Protein AF-A0A6I9P9Y9-F1 (afdb_monomer)

Radius of gyration: 25.65 Å; Cα contacts (8 Å, |Δi|>4): 16; chains: 1; bounding box: 78×58×54 Å

Structure (mmCIF, N/CA/C/O backbone):
data_AF-A0A6I9P9Y9-F1
#
_entry.id   AF-A0A6I9P9Y9-F1
#
loop_
_atom_site.group_PDB
_atom_site.id
_atom_site.type_symbol
_atom_site.label_atom_id
_atom_site.label_alt_id
_atom_site.label_comp_id
_atom_site.label_asym_id
_atom_site.label_entity_id
_atom_site.label_seq_id
_atom_site.pdbx_PDB_ins_code
_atom_site.Cartn_x
_atom_site.Cartn_y
_atom_site.Cartn_z
_atom_site.occupancy
_atom_site.B_iso_or_equiv
_atom_site.auth_seq_id
_atom_site.auth_comp_id
_atom_site.auth_asym_id
_atom_site.auth_atom_id
_atom_site.pdbx_PDB_model_num
ATOM 1 N N . ILE A 1 1 ? -0.057 -6.452 20.952 1.00 79.12 1 ILE A N 1
ATOM 2 C CA . ILE A 1 1 ? -1.397 -7.083 20.825 1.00 79.12 1 ILE A CA 1
ATOM 3 C C . ILE A 1 1 ? -1.850 -7.683 22.153 1.00 79.12 1 ILE A C 1
ATOM 5 O O . ILE A 1 1 ? -2.783 -7.141 22.722 1.00 79.12 1 ILE A O 1
ATOM 9 N N . VAL A 1 2 ? -1.168 -8.700 22.701 1.00 86.62 2 VAL A N 1
ATOM 10 C CA . VAL A 1 2 ? -1.554 -9.340 23.982 1.00 86.62 2 VAL A CA 1
ATOM 11 C C . VAL A 1 2 ? -1.727 -8.325 25.120 1.00 86.62 2 VAL A C 1
ATOM 13 O O . VAL A 1 2 ? -2.780 -8.284 25.741 1.00 86.62 2 VAL A O 1
ATOM 16 N N . LEU A 1 3 ? -0.753 -7.428 25.312 1.00 83.00 3 LEU A N 1
ATOM 17 C CA . LEU A 1 3 ? -0.828 -6.364 26.322 1.00 83.00 3 LEU A CA 1
ATOM 18 C C . LEU A 1 3 ? -2.044 -5.436 26.134 1.00 83.00 3 LEU A C 1
ATOM 20 O O . LEU A 1 3 ? -2.689 -5.075 27.108 1.00 83.00 3 LEU A O 1
ATOM 24 N N . GLY A 1 4 ? -2.389 -5.090 24.889 1.00 82.50 4 GLY A N 1
ATOM 25 C CA . GLY A 1 4 ? -3.540 -4.232 24.585 1.00 82.50 4 GLY A CA 1
ATOM 26 C C . GLY A 1 4 ? -4.883 -4.924 24.836 1.00 82.50 4 GLY A C 1
ATOM 27 O O . GLY A 1 4 ? -5.801 -4.304 25.359 1.00 82.50 4 GLY A O 1
ATOM 28 N N . VAL A 1 5 ? -4.986 -6.223 24.532 1.00 84.31 5 VAL A N 1
ATOM 29 C CA . VAL A 1 5 ? -6.186 -7.030 24.823 1.00 84.31 5 VAL A CA 1
ATOM 30 C C . VAL A 1 5 ? -6.380 -7.197 26.332 1.00 84.31 5 VAL A C 1
ATOM 32 O O . VAL A 1 5 ? -7.497 -7.058 26.829 1.00 84.31 5 VAL A O 1
ATOM 35 N N . VAL A 1 6 ? -5.293 -7.429 27.073 1.00 83.31 6 VAL A N 1
ATOM 36 C CA . VAL A 1 6 ? -5.316 -7.478 28.542 1.00 83.31 6 VAL A CA 1
ATOM 37 C C . VAL A 1 6 ? -5.758 -6.126 29.104 1.00 83.31 6 VAL A C 1
ATOM 39 O O . VAL A 1 6 ? -6.709 -6.069 29.875 1.00 83.31 6 VAL A O 1
ATOM 42 N N . LEU A 1 7 ? -5.164 -5.023 28.648 1.00 76.94 7 LEU A N 1
ATOM 43 C CA . LEU A 1 7 ? -5.517 -3.682 29.114 1.00 76.94 7 LEU A CA 1
ATOM 44 C C . LEU A 1 7 ? -6.988 -3.322 28.825 1.00 76.94 7 LEU A C 1
ATOM 46 O O . LEU A 1 7 ? -7.657 -2.765 29.689 1.00 76.94 7 LEU A O 1
ATOM 50 N N . LYS A 1 8 ? -7.524 -3.718 27.660 1.00 78.06 8 LYS A N 1
ATOM 51 C CA . LYS A 1 8 ? -8.949 -3.553 27.317 1.00 78.06 8 LYS A CA 1
ATOM 52 C C . LYS A 1 8 ? -9.875 -4.326 28.265 1.00 78.06 8 LYS A C 1
ATOM 54 O O . LYS A 1 8 ? -10.968 -3.863 28.563 1.00 78.06 8 LYS A O 1
ATOM 59 N N . THR A 1 9 ? -9.463 -5.512 28.706 1.00 79.31 9 THR A N 1
ATOM 60 C CA . THR A 1 9 ? -10.313 -6.402 29.518 1.00 79.31 9 THR A CA 1
ATOM 61 C C . THR A 1 9 ? -10.374 -5.962 30.983 1.00 79.31 9 THR A C 1
ATOM 63 O O . THR A 1 9 ? -11.383 -6.177 31.646 1.00 79.31 9 THR A O 1
ATOM 66 N N . PHE A 1 10 ? -9.310 -5.333 31.489 1.00 73.62 10 PHE A N 1
ATOM 67 C CA . PHE A 1 10 ? -9.188 -4.971 32.904 1.00 73.6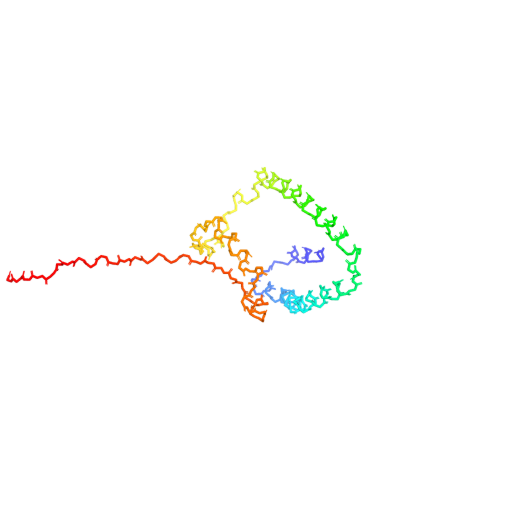2 10 PHE A CA 1
ATOM 68 C C . PHE A 1 10 ? -9.630 -3.540 33.243 1.00 73.62 10 PHE A C 1
ATOM 70 O O . PHE A 1 10 ? -9.765 -3.238 34.428 1.00 73.62 10 PHE A O 1
ATOM 77 N N . VAL A 1 11 ? -9.875 -2.666 32.258 1.00 74.12 11 VAL A N 1
ATOM 78 C CA . VAL A 1 11 ? -10.259 -1.270 32.523 1.00 74.12 11 VAL A CA 1
ATOM 79 C C . VA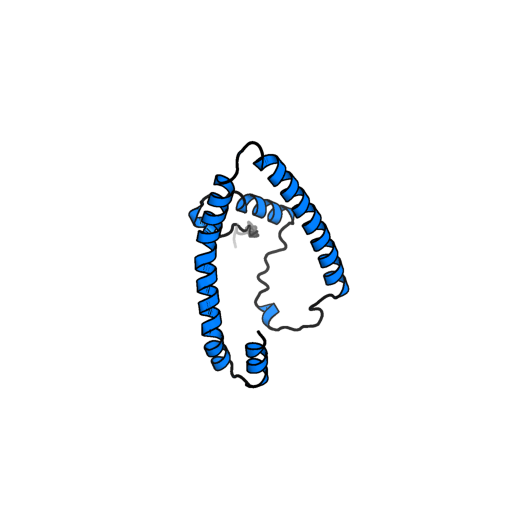L A 1 11 ? -11.641 -0.939 31.934 1.00 74.12 11 VAL A C 1
ATOM 81 O O . VAL A 1 11 ? -11.785 -0.901 30.712 1.00 74.12 11 VAL A O 1
ATOM 84 N N . PRO A 1 12 ? -12.669 -0.673 32.765 1.00 64.12 12 PRO A N 1
ATOM 85 C CA . PRO A 1 12 ? -13.955 -0.164 32.297 1.00 64.12 12 PRO A CA 1
ATOM 86 C C . PRO A 1 12 ? -13.800 1.320 31.941 1.00 64.12 12 PRO A C 1
ATOM 88 O O . PRO A 1 12 ? -13.615 2.160 32.820 1.00 64.12 12 PRO A O 1
ATOM 91 N N . MET A 1 13 ? -13.814 1.647 30.650 1.00 62.56 13 MET A N 1
ATOM 92 C CA . MET A 1 13 ? -13.478 2.993 30.178 1.00 62.56 13 MET A CA 1
ATOM 93 C C . MET A 1 13 ? -14.713 3.842 29.853 1.00 62.56 13 MET A C 1
ATOM 95 O O . MET A 1 13 ? -15.616 3.404 29.145 1.00 62.56 13 MET A O 1
ATOM 99 N N . SER A 1 14 ? -14.691 5.090 30.328 1.00 69.56 14 SER A N 1
ATOM 100 C CA . SER A 1 14 ? -15.463 6.218 29.789 1.00 69.56 14 SER A CA 1
ATOM 101 C C . SER A 1 14 ? -14.824 6.701 28.475 1.00 69.56 14 SER A C 1
ATOM 103 O O . SER A 1 14 ? -13.606 6.583 28.323 1.00 69.56 14 SER A O 1
ATOM 105 N N . ASN A 1 15 ? -15.608 7.259 27.540 1.00 68.88 15 ASN A N 1
ATOM 106 C CA . ASN A 1 15 ? -15.158 7.636 26.183 1.00 68.88 15 ASN A CA 1
ATOM 107 C C . ASN A 1 15 ? -13.870 8.484 26.173 1.00 68.88 15 ASN A C 1
ATOM 109 O O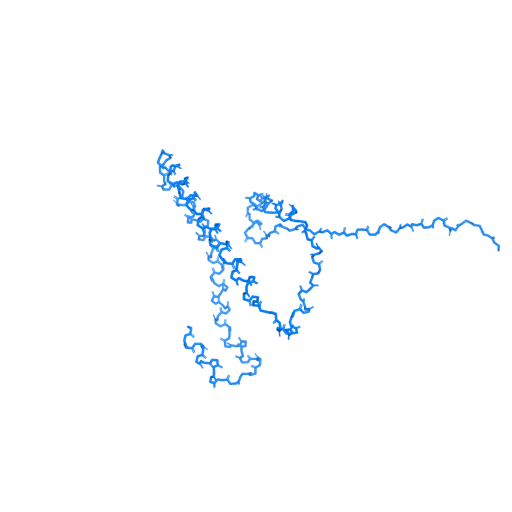 . ASN A 1 15 ? -12.964 8.221 25.391 1.00 68.88 15 ASN A O 1
ATOM 113 N N . LEU A 1 16 ? -13.722 9.418 27.118 1.00 71.19 16 LEU A N 1
ATOM 114 C CA . LEU A 1 16 ? -12.540 10.285 27.201 1.00 71.19 16 LEU A CA 1
ATOM 115 C C . LEU A 1 16 ? -11.246 9.510 27.496 1.00 71.19 16 LEU A C 1
ATOM 117 O O . LEU A 1 16 ? -10.184 9.840 26.978 1.00 71.19 16 LEU A O 1
ATOM 121 N N . THR A 1 17 ? -11.304 8.462 28.321 1.00 72.50 17 THR A N 1
ATOM 122 C CA . THR A 1 17 ? -10.115 7.670 28.673 1.00 72.50 17 THR A CA 1
ATOM 123 C C . THR A 1 17 ? -9.671 6.770 27.517 1.00 72.50 17 THR A C 1
ATOM 125 O O . THR A 1 17 ? -8.485 6.460 27.408 1.00 72.50 17 THR A O 1
ATOM 128 N N . ILE A 1 18 ? -10.597 6.392 26.630 1.00 77.19 18 ILE A N 1
ATOM 129 C CA . ILE A 1 18 ? -10.294 5.638 25.407 1.00 77.19 18 ILE A CA 1
ATOM 130 C C . ILE A 1 18 ? -9.493 6.512 24.442 1.00 77.19 18 ILE A C 1
ATOM 132 O O . ILE A 1 18 ? -8.463 6.060 23.946 1.00 77.19 18 ILE A O 1
ATOM 136 N N . ASP A 1 19 ? -9.901 7.767 24.251 1.00 78.69 19 ASP A N 1
ATOM 137 C CA . ASP A 1 19 ? -9.223 8.693 23.338 1.00 78.69 19 ASP A CA 1
ATOM 138 C C . ASP A 1 19 ? -7.792 9.003 23.801 1.00 78.69 19 ASP A C 1
ATOM 140 O O . ASP A 1 19 ? -6.841 8.891 23.025 1.00 78.69 19 ASP A O 1
ATOM 144 N N . TYR A 1 20 ? -7.593 9.294 25.093 1.00 80.62 20 TYR A N 1
ATOM 145 C CA . TYR A 1 20 ? -6.250 9.544 25.633 1.00 80.62 20 TYR A CA 1
ATOM 146 C C . TYR A 1 20 ? -5.337 8.313 25.572 1.00 80.62 20 TYR A C 1
ATOM 148 O O . TYR A 1 20 ? -4.136 8.446 25.332 1.00 80.62 20 TYR A O 1
ATOM 156 N N . LEU A 1 21 ? -5.885 7.111 25.774 1.00 81.94 21 LEU A N 1
ATOM 157 C CA . LEU A 1 21 ? -5.117 5.869 25.674 1.00 81.94 21 LEU A CA 1
ATOM 158 C C . LEU A 1 21 ? -4.835 5.476 24.211 1.00 81.94 21 LEU A C 1
ATOM 160 O O . LEU A 1 21 ? -3.811 4.851 23.931 1.00 81.94 21 LEU A O 1
ATOM 164 N N . GLY A 1 22 ? -5.724 5.848 23.285 1.00 84.62 22 GLY A N 1
ATOM 165 C CA . GLY A 1 22 ? -5.595 5.638 21.842 1.00 84.62 22 GLY A CA 1
ATOM 166 C C . GLY A 1 22 ? -4.653 6.628 21.150 1.00 84.62 22 GLY A C 1
ATOM 167 O O . GLY A 1 22 ? -4.049 6.281 20.134 1.00 84.62 22 GLY A O 1
ATOM 168 N N . PHE A 1 23 ? -4.447 7.810 21.736 1.00 88.50 23 PHE A N 1
ATOM 169 C CA . PHE A 1 23 ? -3.565 8.864 21.229 1.00 88.50 23 PHE A CA 1
ATOM 170 C C . PHE A 1 23 ? -2.164 8.397 20.771 1.00 88.50 23 PHE A C 1
ATOM 172 O O . PHE A 1 23 ? -1.771 8.726 19.649 1.00 88.50 23 PHE A O 1
ATOM 179 N N . PRO A 1 24 ? -1.385 7.600 21.539 1.00 89.25 24 PRO A N 1
ATOM 180 C CA . PRO A 1 24 ? -0.089 7.106 21.062 1.00 89.25 24 PRO A CA 1
ATOM 181 C C . PRO A 1 24 ? -0.205 6.212 19.818 1.00 89.25 24 PRO A C 1
ATOM 183 O O . PRO A 1 24 ? 0.680 6.232 18.962 1.00 89.25 24 PRO A O 1
ATOM 186 N N . GLY A 1 25 ? -1.295 5.447 19.694 1.00 90.25 25 GLY A N 1
ATOM 187 C CA . GLY A 1 25 ? -1.584 4.646 18.505 1.00 90.25 25 GLY A CA 1
ATOM 188 C C . GLY A 1 25 ? -1.927 5.515 17.297 1.00 90.25 25 GLY A C 1
ATOM 189 O O . GLY A 1 25 ? -1.451 5.247 16.196 1.00 90.25 25 GLY A O 1
ATOM 190 N N . GLU A 1 26 ? -2.685 6.590 17.507 1.00 92.25 26 GLU A N 1
ATOM 191 C CA . GLU A 1 26 ? -3.020 7.552 16.457 1.00 92.25 26 GLU A CA 1
ATOM 192 C C . GLU A 1 26 ? -1.772 8.270 15.924 1.00 92.25 26 GLU A C 1
ATOM 194 O O . GLU A 1 26 ? -1.538 8.301 14.714 1.00 92.25 26 GLU A O 1
ATOM 199 N N . VAL A 1 27 ? -0.922 8.793 16.813 1.00 94.44 27 VAL A N 1
ATOM 200 C CA . VAL A 1 27 ? 0.340 9.442 16.426 1.00 94.44 27 VAL A CA 1
ATOM 201 C C . VAL A 1 27 ? 1.240 8.465 15.671 1.00 94.44 27 VAL A C 1
ATOM 203 O O . VAL A 1 27 ? 1.804 8.823 14.637 1.00 94.44 27 VAL A O 1
ATOM 206 N N . PHE A 1 28 ? 1.334 7.217 16.134 1.00 94.75 28 PHE A N 1
ATOM 207 C CA . PHE A 1 28 ? 2.085 6.175 15.439 1.00 94.75 28 PHE A CA 1
ATOM 208 C C . PHE A 1 28 ? 1.558 5.931 14.016 1.00 94.75 28 PHE A C 1
ATOM 210 O O . PHE A 1 28 ? 2.347 5.921 13.069 1.00 94.75 28 PHE A O 1
ATOM 217 N N . MET A 1 29 ? 0.237 5.808 13.838 1.00 95.06 29 MET A N 1
ATOM 218 C CA . MET A 1 29 ? -0.372 5.646 12.512 1.00 95.06 29 MET A CA 1
ATOM 219 C C . MET A 1 29 ? -0.091 6.844 11.596 1.00 95.06 29 MET A C 1
ATOM 221 O O . MET A 1 29 ? 0.266 6.643 10.434 1.00 95.06 29 MET A O 1
ATOM 225 N N . ARG A 1 30 ? -0.168 8.080 12.110 1.00 94.44 30 ARG A N 1
ATOM 226 C CA . ARG A 1 30 ? 0.159 9.299 11.345 1.00 94.44 30 ARG A CA 1
ATOM 227 C C . ARG A 1 30 ? 1.615 9.304 10.868 1.00 94.44 30 ARG A C 1
ATOM 229 O O . ARG A 1 30 ? 1.882 9.637 9.714 1.00 94.44 30 ARG A O 1
ATOM 236 N N . VAL A 1 31 ? 2.553 8.889 11.724 1.00 96.12 31 VAL A N 1
ATOM 237 C CA . VAL A 1 31 ? 3.976 8.771 11.359 1.00 96.12 31 VAL A CA 1
ATOM 238 C C . VAL A 1 31 ? 4.180 7.710 10.274 1.00 96.12 31 VAL A C 1
ATOM 240 O O . VAL A 1 31 ? 4.868 7.976 9.287 1.00 96.12 31 VAL A O 1
ATOM 243 N N . LEU A 1 32 ? 3.555 6.532 10.399 1.00 95.25 32 LEU A N 1
ATOM 244 C CA . LEU A 1 32 ? 3.653 5.483 9.378 1.00 95.25 32 LEU A CA 1
ATOM 245 C C . LEU A 1 32 ? 3.101 5.940 8.019 1.00 95.25 32 LEU A C 1
ATOM 247 O O . LEU A 1 32 ? 3.734 5.703 6.988 1.00 95.25 32 LEU A O 1
ATOM 251 N N . GLN A 1 33 ? 1.955 6.623 8.003 1.00 92.88 33 GLN A N 1
ATOM 252 C CA . GLN A 1 33 ? 1.347 7.134 6.771 1.00 92.88 33 GLN A CA 1
ATOM 253 C C . GLN A 1 33 ? 2.233 8.183 6.082 1.00 92.88 33 GLN A C 1
ATOM 255 O O . GLN A 1 33 ? 2.445 8.094 4.872 1.00 92.88 33 GLN A O 1
ATOM 260 N N . MET A 1 34 ? 2.822 9.117 6.842 1.00 94.12 34 MET A N 1
ATOM 261 C CA . MET A 1 34 ? 3.731 10.142 6.307 1.00 94.12 34 MET A CA 1
ATOM 262 C C . MET A 1 34 ? 4.959 9.529 5.621 1.00 94.12 34 MET A C 1
ATOM 264 O O . MET A 1 34 ? 5.391 9.997 4.569 1.00 94.12 34 MET A O 1
ATOM 268 N N . VAL A 1 35 ? 5.525 8.476 6.213 1.00 96.12 35 VAL A N 1
ATOM 269 C CA . VAL A 1 35 ? 6.754 7.839 5.722 1.00 96.12 35 VAL A CA 1
ATOM 270 C C . VAL A 1 35 ? 6.485 6.893 4.543 1.00 96.12 35 V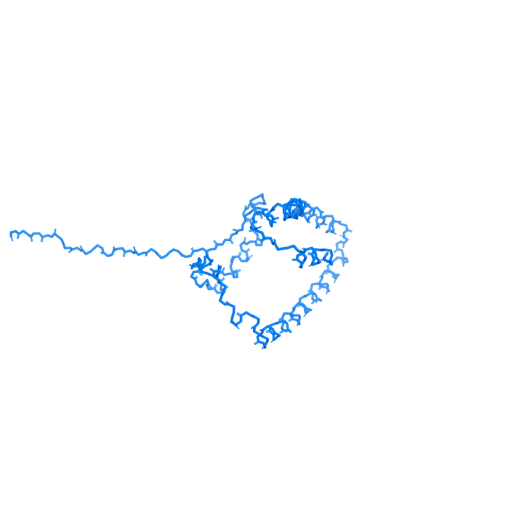AL A C 1
ATOM 272 O O . VAL A 1 35 ? 7.344 6.723 3.678 1.00 96.12 35 VAL A O 1
ATOM 275 N N . THR A 1 36 ? 5.288 6.308 4.453 1.00 95.12 36 THR A N 1
ATOM 276 C CA . THR A 1 36 ? 4.958 5.306 3.425 1.00 95.12 36 THR A CA 1
ATOM 277 C C . THR A 1 36 ? 5.055 5.860 2.000 1.00 95.12 36 THR A C 1
ATOM 279 O O . THR A 1 36 ? 5.654 5.212 1.143 1.00 95.12 36 THR A O 1
ATOM 282 N N . ILE A 1 37 ? 4.519 7.059 1.737 1.00 94.50 37 ILE A N 1
ATOM 283 C CA . ILE A 1 37 ? 4.495 7.658 0.387 1.00 94.50 37 ILE A CA 1
ATOM 284 C C . ILE A 1 37 ? 5.913 7.816 -0.207 1.00 94.50 37 ILE A C 1
ATOM 286 O O . ILE A 1 37 ? 6.173 7.241 -1.269 1.00 94.50 37 ILE A O 1
ATOM 290 N N . PRO A 1 38 ? 6.861 8.533 0.434 1.00 92.06 38 PRO A N 1
ATOM 291 C CA . PRO A 1 38 ? 8.201 8.718 -0.129 1.00 92.06 38 PRO A CA 1
ATOM 292 C C . PRO A 1 38 ? 9.011 7.415 -0.192 1.00 92.06 38 PRO A C 1
ATOM 294 O O . PRO A 1 38 ? 9.767 7.207 -1.148 1.00 92.06 38 PRO A O 1
ATOM 297 N N . LEU A 1 39 ? 8.850 6.514 0.785 1.00 95.94 39 LEU A N 1
ATOM 298 C CA . LEU A 1 39 ? 9.551 5.229 0.778 1.00 95.94 39 LEU A CA 1
ATOM 299 C C . LEU A 1 39 ? 9.097 4.324 -0.367 1.00 95.94 39 LEU A C 1
ATOM 301 O O . LEU A 1 39 ? 9.937 3.709 -1.017 1.00 95.94 39 LEU A O 1
ATOM 305 N N . MET A 1 40 ? 7.796 4.262 -0.655 1.00 95.25 40 MET A N 1
ATOM 306 C CA . MET A 1 40 ? 7.284 3.447 -1.759 1.00 95.25 40 MET A CA 1
ATOM 307 C C . 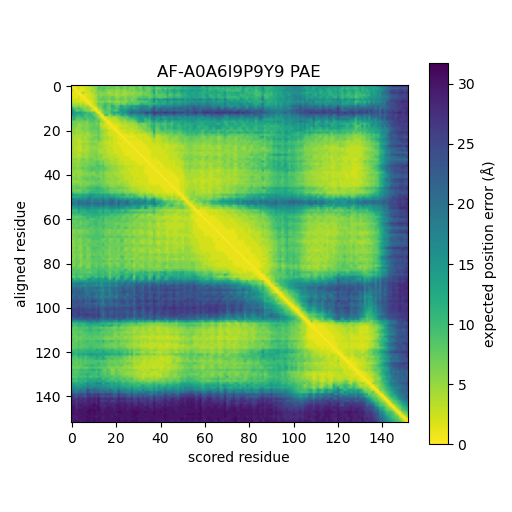MET A 1 40 ? 7.838 3.924 -3.104 1.00 95.25 40 MET A C 1
ATOM 309 O O . MET A 1 40 ? 8.344 3.116 -3.881 1.00 95.25 40 MET A O 1
ATOM 313 N N . VAL A 1 41 ? 7.821 5.238 -3.355 1.00 94.56 41 VAL A N 1
ATOM 314 C CA . VAL A 1 41 ? 8.330 5.815 -4.610 1.00 94.56 41 VAL A CA 1
ATOM 315 C C . VAL A 1 41 ? 9.826 5.539 -4.775 1.00 94.56 41 VAL A C 1
ATOM 317 O O . VAL A 1 41 ? 10.252 5.011 -5.801 1.00 94.56 41 VAL A O 1
ATOM 320 N N . THR A 1 42 ? 10.633 5.841 -3.756 1.00 96.00 42 THR A N 1
ATOM 321 C CA . THR A 1 42 ? 12.090 5.631 -3.811 1.00 96.00 42 THR A CA 1
ATOM 322 C C . THR A 1 42 ? 12.471 4.152 -3.915 1.00 96.00 42 THR A C 1
ATOM 324 O O . THR A 1 42 ? 13.383 3.807 -4.674 1.00 96.00 42 THR A O 1
ATOM 327 N N . SER A 1 43 ? 11.753 3.267 -3.216 1.00 96.31 43 SER A N 1
ATOM 328 C CA . SER A 1 43 ? 11.958 1.817 -3.264 1.00 96.31 43 SER A CA 1
ATOM 329 C C . SER A 1 43 ? 11.666 1.244 -4.650 1.00 96.31 43 SER A C 1
ATOM 331 O O . SER A 1 43 ? 12.499 0.518 -5.195 1.00 96.31 43 SER A O 1
ATOM 333 N N . VAL A 1 44 ? 10.537 1.620 -5.262 1.00 94.19 44 VAL A N 1
ATOM 334 C CA . VAL A 1 44 ? 10.168 1.154 -6.606 1.00 94.19 44 VAL A CA 1
ATOM 335 C C . VAL A 1 44 ? 11.164 1.655 -7.651 1.00 94.19 44 VAL A C 1
ATOM 337 O O . VAL A 1 44 ? 11.636 0.859 -8.461 1.00 94.19 44 VAL A O 1
ATOM 340 N N . ILE A 1 45 ? 11.546 2.937 -7.608 1.00 94.25 45 ILE A N 1
ATOM 341 C CA . ILE A 1 45 ? 12.532 3.503 -8.546 1.00 94.25 45 ILE A CA 1
ATOM 342 C C . ILE A 1 45 ? 13.866 2.757 -8.433 1.00 94.25 45 ILE A C 1
ATOM 344 O O . ILE A 1 45 ? 14.390 2.275 -9.435 1.00 94.25 45 ILE A O 1
ATOM 348 N N . THR A 1 46 ? 14.399 2.611 -7.217 1.00 94.75 46 THR A N 1
ATOM 349 C CA . THR A 1 46 ? 15.683 1.928 -6.987 1.00 94.75 46 THR A CA 1
ATOM 350 C C . THR A 1 46 ? 15.615 0.458 -7.402 1.00 94.75 46 THR A C 1
ATOM 352 O O . THR A 1 46 ? 16.540 -0.052 -8.036 1.00 94.75 46 THR A O 1
ATOM 355 N N . GLY A 1 47 ? 14.498 -0.209 -7.100 1.00 91.62 47 GLY A N 1
ATOM 356 C CA . GLY A 1 47 ? 14.251 -1.595 -7.479 1.00 91.62 47 GLY A CA 1
ATOM 357 C C . GLY A 1 47 ? 14.285 -1.797 -8.991 1.00 91.62 47 GLY A C 1
ATOM 358 O O . GLY A 1 47 ? 14.964 -2.702 -9.465 1.00 91.62 47 GLY A O 1
ATOM 359 N N . VAL A 1 48 ? 13.622 -0.928 -9.758 1.00 89.50 48 VAL A N 1
ATOM 360 C CA . VAL A 1 48 ? 13.604 -1.016 -11.227 1.00 89.50 48 VAL A CA 1
ATOM 361 C C . VAL A 1 48 ? 14.962 -0.641 -11.831 1.00 89.50 48 VAL A C 1
ATOM 363 O O . VAL A 1 48 ? 15.435 -1.332 -12.733 1.00 89.50 48 VAL A O 1
ATOM 366 N N . CYS A 1 49 ? 15.625 0.398 -11.315 1.00 90.19 49 CYS A N 1
ATOM 367 C CA . CYS A 1 49 ? 16.935 0.845 -11.803 1.00 90.19 49 CYS A CA 1
ATOM 368 C C . CYS A 1 49 ? 18.052 -0.188 -11.584 1.00 90.19 49 CYS A C 1
ATOM 370 O O . CYS A 1 49 ? 18.991 -0.248 -12.374 1.00 90.19 49 CYS A O 1
ATOM 372 N N . SER A 1 50 ? 17.967 -1.014 -10.535 1.00 88.19 50 SER A N 1
ATOM 373 C CA . SER A 1 50 ? 18.989 -2.026 -10.230 1.00 88.19 50 SER A CA 1
ATOM 374 C C . SER A 1 50 ? 18.931 -3.268 -11.137 1.00 88.19 50 SER A C 1
ATOM 376 O O . SER A 1 50 ? 19.815 -4.126 -11.054 1.00 88.19 50 SER A O 1
ATOM 378 N N . MET A 1 51 ? 17.898 -3.427 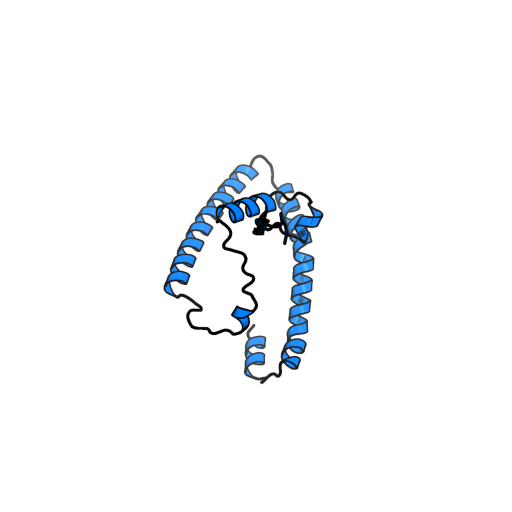-11.971 1.00 86.88 51 MET A N 1
ATOM 379 C CA . MET A 1 51 ? 17.682 -4.638 -12.770 1.00 86.88 51 MET A CA 1
ATOM 380 C C . MET A 1 51 ? 18.183 -4.471 -14.214 1.00 86.88 51 MET A C 1
ATOM 382 O O . MET A 1 51 ? 17.842 -3.514 -14.902 1.00 86.88 51 MET A O 1
ATOM 386 N N . SER A 1 52 ? 18.943 -5.444 -14.729 1.00 82.38 52 SER A N 1
ATOM 387 C CA . SER A 1 52 ? 19.434 -5.423 -16.117 1.00 82.38 52 SER A CA 1
ATOM 388 C C . SER A 1 52 ? 18.325 -5.731 -17.140 1.00 82.38 52 SER A C 1
ATOM 390 O O . SER A 1 52 ? 17.565 -6.691 -16.993 1.00 82.38 52 SER A O 1
ATOM 392 N N . ALA A 1 53 ? 18.253 -4.942 -18.220 1.00 76.50 53 ALA A N 1
ATOM 393 C CA . ALA A 1 53 ? 17.138 -4.942 -19.179 1.00 76.50 53 ALA A CA 1
ATOM 394 C C . ALA A 1 53 ? 16.871 -6.286 -19.900 1.00 76.50 53 ALA A C 1
ATOM 396 O O . ALA A 1 53 ? 15.735 -6.573 -20.278 1.00 76.50 53 ALA A O 1
ATOM 397 N N . GLY A 1 54 ? 17.899 -7.119 -20.106 1.00 77.19 54 GLY A N 1
ATOM 398 C CA . GLY A 1 54 ? 17.775 -8.379 -20.855 1.00 77.19 54 GLY A CA 1
ATOM 399 C C . GLY A 1 54 ? 17.121 -9.520 -20.065 1.00 77.19 54 GLY A C 1
ATOM 400 O O . GLY A 1 54 ? 16.330 -10.291 -20.615 1.00 77.19 54 GLY A O 1
ATOM 401 N N . SER A 1 55 ? 17.415 -9.614 -18.766 1.00 77.06 55 SER A N 1
ATOM 402 C CA . SER A 1 55 ? 16.879 -10.660 -17.883 1.00 77.06 55 SER A CA 1
ATOM 403 C C . SER A 1 55 ? 15.649 -10.195 -17.101 1.00 77.06 55 SER A C 1
ATOM 405 O O . SER A 1 55 ? 14.800 -11.029 -16.770 1.00 77.06 55 SER A O 1
ATOM 407 N N . SER A 1 56 ? 15.501 -8.882 -16.871 1.00 83.88 56 SER A N 1
ATOM 408 C CA . SER A 1 56 ? 14.384 -8.284 -16.123 1.00 83.88 56 SER A CA 1
ATOM 409 C C . SER A 1 56 ? 13.018 -8.642 -16.714 1.00 83.88 56 SER A C 1
ATOM 411 O O . SER A 1 56 ? 12.112 -9.038 -15.988 1.00 83.88 56 SER A O 1
ATOM 413 N N . ARG A 1 57 ? 12.874 -8.636 -18.045 1.00 86.06 57 ARG A N 1
ATOM 414 C CA . ARG A 1 57 ? 11.593 -8.947 -18.701 1.00 86.06 57 ARG A CA 1
ATOM 415 C C . ARG A 1 57 ? 11.079 -10.351 -18.367 1.00 86.06 57 ARG A C 1
ATOM 417 O O . ARG A 1 57 ? 9.895 -10.524 -18.100 1.00 86.06 57 ARG A O 1
ATOM 424 N N . LYS A 1 58 ? 11.952 -11.364 -18.373 1.00 88.50 58 LYS A N 1
ATOM 425 C CA . LYS A 1 58 ? 11.549 -12.761 -18.129 1.00 88.50 58 LYS A CA 1
ATOM 426 C C . LYS A 1 58 ? 11.175 -12.990 -16.668 1.00 88.50 58 LYS A C 1
ATOM 428 O O . LYS A 1 58 ? 10.204 -13.697 -16.403 1.00 88.50 58 LYS A O 1
ATOM 433 N N . ILE A 1 59 ? 11.926 -12.398 -15.737 1.00 91.50 59 ILE A N 1
ATOM 434 C CA . ILE A 1 59 ? 11.623 -12.512 -14.308 1.00 91.50 59 ILE A CA 1
ATOM 435 C C . ILE A 1 59 ? 10.336 -11.758 -13.960 1.00 91.50 59 ILE A C 1
ATOM 437 O O . ILE A 1 59 ? 9.473 -12.340 -13.312 1.00 91.50 59 ILE A O 1
ATOM 441 N N . SER A 1 60 ? 10.142 -10.538 -14.475 1.00 90.00 60 SER A N 1
ATOM 442 C CA . SER A 1 60 ? 8.927 -9.751 -14.240 1.00 90.00 60 SER A CA 1
ATOM 443 C C . SER A 1 60 ? 7.683 -10.417 -14.824 1.00 90.00 60 SER A C 1
ATOM 445 O O . SER A 1 60 ? 6.659 -10.452 -14.154 1.00 90.00 60 SER A O 1
ATOM 447 N N . ILE A 1 61 ? 7.758 -11.011 -16.023 1.00 92.50 61 ILE A N 1
ATOM 448 C CA . ILE A 1 61 ? 6.622 -11.744 -16.610 1.00 92.50 61 ILE A CA 1
ATOM 449 C C . ILE A 1 61 ? 6.270 -12.977 -15.772 1.00 92.50 61 ILE A C 1
ATOM 451 O O . ILE A 1 61 ? 5.100 -13.193 -15.468 1.00 92.50 61 ILE A O 1
ATOM 455 N N . ARG A 1 62 ? 7.264 -13.779 -15.364 1.00 93.50 62 ARG A N 1
ATOM 456 C CA . ARG A 1 62 ? 7.017 -14.952 -14.506 1.00 93.50 62 ARG A CA 1
ATOM 457 C C . ARG A 1 62 ? 6.424 -14.542 -13.158 1.00 93.50 62 ARG A C 1
ATOM 459 O O . ARG A 1 62 ? 5.478 -15.176 -12.705 1.00 93.50 62 ARG A O 1
ATOM 466 N N . ALA A 1 63 ? 6.941 -13.471 -12.557 1.00 93.62 63 ALA A N 1
ATOM 467 C CA . ALA A 1 63 ? 6.422 -12.920 -11.310 1.00 93.62 63 ALA A CA 1
ATOM 46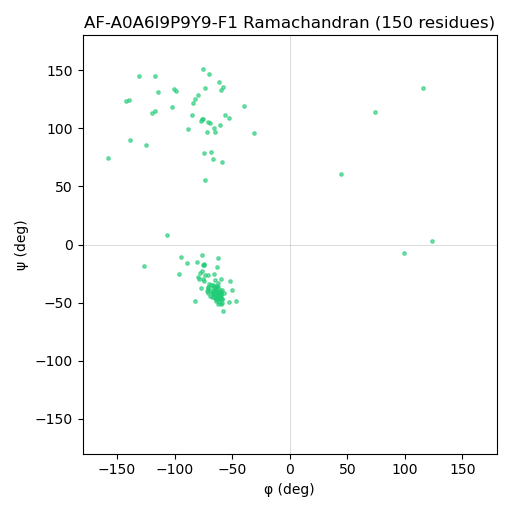8 C C . ALA A 1 63 ? 4.985 -12.399 -11.464 1.00 93.62 63 ALA A C 1
ATOM 470 O O . ALA A 1 63 ? 4.140 -12.700 -10.628 1.00 93.62 63 ALA A O 1
ATOM 471 N N . ALA A 1 64 ? 4.678 -11.682 -12.548 1.00 94.44 64 ALA A N 1
ATOM 472 C CA . ALA A 1 64 ? 3.336 -11.174 -12.822 1.00 94.44 64 ALA A CA 1
ATOM 473 C C . ALA A 1 64 ? 2.321 -12.309 -13.010 1.00 94.44 64 ALA A C 1
ATOM 475 O O . ALA A 1 64 ? 1.262 -12.288 -12.391 1.00 94.44 64 ALA A O 1
ATOM 476 N N . VAL A 1 65 ? 2.655 -13.331 -13.806 1.00 96.94 65 VAL A N 1
ATOM 477 C CA . VAL A 1 65 ? 1.791 -14.510 -13.994 1.00 96.94 65 VAL A CA 1
ATOM 478 C C . VAL A 1 65 ? 1.567 -15.235 -12.667 1.00 96.94 65 VAL A C 1
ATOM 480 O O . VAL A 1 65 ? 0.432 -15.586 -12.343 1.00 96.94 65 VAL A O 1
ATOM 483 N N . TYR A 1 66 ? 2.626 -15.408 -11.872 1.00 96.94 66 TYR A N 1
ATOM 484 C CA . TYR A 1 66 ? 2.521 -15.995 -10.541 1.00 96.94 66 TYR A CA 1
ATOM 485 C C . TYR A 1 66 ? 1.580 -15.183 -9.639 1.00 96.94 66 TYR A C 1
ATOM 487 O O . TYR A 1 66 ? 0.639 -15.755 -9.092 1.00 96.94 66 TYR A O 1
ATOM 495 N N . PHE A 1 67 ? 1.759 -13.859 -9.547 1.00 96.75 67 PHE A N 1
ATOM 496 C CA . PHE A 1 67 ? 0.905 -12.998 -8.726 1.00 96.75 67 PHE A CA 1
ATOM 497 C C . PHE A 1 67 ? -0.552 -13.004 -9.177 1.00 96.75 67 PHE A C 1
ATOM 499 O O . PHE A 1 67 ? -1.434 -13.201 -8.352 1.00 96.75 67 PHE A O 1
ATOM 506 N N . ILE A 1 68 ? -0.821 -12.875 -10.475 1.00 96.88 68 ILE A N 1
ATOM 507 C CA . ILE A 1 68 ? -2.197 -12.896 -10.983 1.00 96.88 68 ILE A CA 1
ATOM 508 C C . ILE A 1 68 ? -2.858 -14.242 -10.667 1.00 96.88 68 ILE A C 1
ATOM 510 O O . ILE A 1 68 ? -3.967 -14.271 -10.139 1.00 96.88 68 ILE A O 1
ATOM 514 N N . SER A 1 69 ? -2.171 -15.358 -10.934 1.00 97.06 69 SER A N 1
ATOM 515 C CA . SER A 1 69 ? -2.730 -16.691 -10.681 1.00 97.06 69 SER A CA 1
ATOM 516 C C . SER A 1 69 ? -3.030 -16.927 -9.197 1.00 97.06 69 SER A C 1
ATOM 518 O O . SER A 1 69 ? -4.131 -17.359 -8.860 1.00 97.06 69 SER A O 1
ATOM 520 N N . THR A 1 70 ? -2.104 -16.581 -8.298 1.00 97.50 70 THR A N 1
ATOM 521 C CA . THR A 1 70 ? -2.298 -16.784 -6.856 1.00 97.50 70 THR A CA 1
ATOM 522 C C . THR A 1 70 ? -3.334 -15.821 -6.276 1.00 97.50 70 THR A C 1
ATOM 524 O O . THR A 1 70 ? -4.153 -16.236 -5.460 1.00 97.50 70 THR A O 1
ATOM 527 N N . THR A 1 71 ? -3.396 -14.567 -6.745 1.00 97.25 71 THR A N 1
ATOM 528 C CA . THR A 1 71 ? -4.431 -13.612 -6.328 1.00 97.25 71 THR A CA 1
ATOM 529 C C . THR A 1 71 ? -5.819 -14.080 -6.754 1.00 97.25 71 THR A C 1
ATOM 531 O O . THR A 1 71 ? -6.739 -14.012 -5.946 1.00 97.25 71 THR A O 1
ATOM 534 N N . LEU A 1 72 ? -5.988 -14.617 -7.967 1.00 97.25 72 LEU A N 1
ATOM 535 C CA . LEU A 1 72 ? -7.274 -15.178 -8.401 1.00 97.25 72 LEU A CA 1
ATOM 536 C C . LEU A 1 72 ? -7.699 -16.368 -7.530 1.00 97.25 72 LEU A C 1
ATOM 538 O O . LEU A 1 72 ? -8.849 -16.436 -7.094 1.00 97.25 72 LEU A O 1
ATOM 542 N N . VAL A 1 73 ? -6.775 -17.281 -7.220 1.00 97.50 73 VAL A N 1
ATOM 543 C CA . VAL A 1 73 ? -7.053 -18.418 -6.326 1.00 97.50 73 VAL A CA 1
ATOM 544 C C . VAL A 1 73 ? -7.402 -17.934 -4.912 1.00 97.50 73 VAL A C 1
ATOM 546 O O . VAL A 1 73 ? -8.386 -18.382 -4.331 1.00 97.50 73 VAL A O 1
ATOM 549 N N . ALA A 1 74 ? -6.663 -16.970 -4.364 1.00 97.38 74 ALA A N 1
ATOM 550 C CA . ALA A 1 74 ? -6.935 -16.421 -3.037 1.00 97.38 74 ALA A CA 1
ATOM 551 C C . ALA A 1 74 ? -8.282 -15.680 -2.972 1.00 97.38 74 ALA A C 1
ATOM 553 O O . ALA A 1 74 ? -9.049 -15.890 -2.034 1.00 97.38 74 ALA A O 1
ATOM 554 N N . VAL A 1 75 ? -8.599 -14.851 -3.973 1.00 97.00 75 VAL A N 1
ATOM 555 C CA . VAL A 1 75 ? -9.863 -14.099 -4.044 1.00 97.00 75 VAL A CA 1
ATOM 556 C C . VAL A 1 75 ? -11.051 -15.037 -4.211 1.00 97.00 75 VAL A C 1
ATOM 558 O O . VAL A 1 75 ? -12.060 -14.840 -3.546 1.00 97.00 75 VAL A O 1
ATOM 561 N N . THR A 1 76 ? -10.949 -16.076 -5.043 1.00 97.00 76 THR A N 1
ATOM 562 C CA . THR A 1 76 ? -12.039 -17.054 -5.204 1.00 97.00 76 THR A CA 1
ATOM 563 C C . THR A 1 76 ? -12.319 -17.805 -3.905 1.00 97.00 76 THR A C 1
ATOM 565 O O . THR A 1 76 ? -13.473 -17.877 -3.486 1.00 97.00 76 THR A O 1
ATOM 568 N N . ILE A 1 77 ? -11.282 -18.288 -3.213 1.00 97.31 77 ILE A N 1
ATOM 569 C CA . ILE A 1 77 ? -11.432 -18.943 -1.904 1.00 97.31 77 ILE A CA 1
ATOM 570 C C . ILE A 1 77 ? -12.004 -17.965 -0.867 1.00 97.31 77 ILE A C 1
ATOM 572 O O . ILE A 1 77 ? -12.938 -18.312 -0.145 1.00 97.31 77 ILE A O 1
ATOM 576 N N . GLY A 1 78 ? -11.485 -16.735 -0.811 1.00 96.38 78 GLY A N 1
ATOM 577 C CA . GLY A 1 78 ? -11.967 -15.696 0.100 1.00 96.38 78 GLY A CA 1
ATOM 578 C C . GLY A 1 78 ? -13.431 -15.328 -0.146 1.00 96.38 78 GLY A C 1
ATOM 579 O O . GLY A 1 78 ? -14.199 -15.208 0.807 1.00 96.38 78 GLY A O 1
ATOM 580 N N . LEU A 1 79 ? -13.837 -15.226 -1.416 1.00 95.69 79 LEU A N 1
ATOM 581 C CA . LEU A 1 79 ? -15.212 -14.933 -1.809 1.00 95.69 79 LEU A CA 1
ATOM 582 C C . LEU A 1 79 ? -16.161 -16.081 -1.437 1.00 95.69 79 LEU A C 1
ATOM 584 O O . LEU A 1 79 ? -17.244 -15.842 -0.914 1.00 95.69 79 LEU A O 1
ATOM 588 N N . ILE A 1 80 ? -15.749 -17.334 -1.639 1.00 96.56 80 ILE A N 1
ATOM 589 C CA . ILE A 1 80 ? -16.539 -18.498 -1.209 1.00 96.56 80 ILE A CA 1
ATOM 590 C C . ILE A 1 80 ? -16.714 -18.487 0.315 1.00 96.56 80 ILE A C 1
ATOM 592 O O . ILE A 1 80 ? -17.825 -18.668 0.812 1.00 96.56 80 ILE A O 1
ATOM 596 N N . LEU A 1 81 ? -15.636 -18.234 1.061 1.00 95.44 81 LEU A N 1
ATOM 597 C CA . LEU A 1 81 ? -15.661 -18.239 2.521 1.00 95.44 81 LEU A CA 1
ATOM 598 C C . LEU A 1 81 ? -16.537 -17.114 3.092 1.00 95.44 81 LEU A C 1
ATOM 600 O O . LEU A 1 81 ? -17.351 -17.374 3.977 1.00 95.44 81 LEU A O 1
ATOM 604 N N . VAL A 1 82 ? -16.429 -15.885 2.574 1.00 94.75 82 VAL A N 1
ATOM 605 C CA . VAL A 1 82 ? -17.256 -14.758 3.042 1.00 94.75 82 VAL A CA 1
ATOM 606 C C . VAL A 1 82 ? -18.734 -14.953 2.697 1.00 94.75 82 VAL A C 1
ATOM 608 O O . VAL A 1 82 ? -19.589 -14.648 3.524 1.00 94.75 82 VAL A O 1
ATOM 611 N N . LEU A 1 83 ? -19.053 -15.522 1.529 1.00 91.69 83 LEU A N 1
ATOM 612 C CA . LEU A 1 83 ? -20.437 -15.808 1.138 1.00 91.69 83 LEU A CA 1
ATOM 613 C C . LEU A 1 83 ? -21.059 -16.956 1.944 1.00 91.69 83 LEU A C 1
ATOM 615 O O . LEU A 1 83 ? -22.281 -16.989 2.096 1.00 91.69 83 LEU A O 1
ATOM 619 N N . LEU A 1 84 ? -20.244 -17.882 2.459 1.00 92.81 84 LEU A N 1
ATOM 620 C CA . LEU A 1 84 ? -20.698 -18.987 3.304 1.00 92.81 84 LEU A CA 1
ATOM 621 C C . LEU A 1 84 ? -20.877 -18.551 4.761 1.00 92.81 84 LEU A C 1
ATOM 623 O O . LEU A 1 84 ? -21.919 -18.819 5.352 1.00 92.81 84 LEU A O 1
ATOM 627 N N . VAL A 1 85 ? -19.880 -17.871 5.334 1.00 93.00 85 VAL A N 1
ATOM 628 C CA . VAL A 1 85 ? -19.908 -17.423 6.737 1.00 93.00 85 VAL A CA 1
ATOM 629 C C . VAL A 1 85 ? -20.842 -16.223 6.923 1.00 93.00 85 VAL A C 1
ATOM 631 O O . VAL A 1 85 ? -21.436 -16.089 7.988 1.00 93.00 85 VAL A O 1
ATOM 634 N N . LYS A 1 86 ? -20.985 -15.367 5.897 1.00 87.12 86 LYS A N 1
ATOM 635 C CA . LYS A 1 86 ? -21.751 -14.106 5.920 1.00 87.12 86 LYS A CA 1
ATOM 636 C C . LYS A 1 86 ? -21.485 -13.290 7.191 1.00 87.12 86 LYS A C 1
ATOM 638 O O . LYS A 1 86 ? -22.408 -13.040 7.966 1.00 87.12 86 LYS A O 1
ATOM 643 N N . PRO A 1 87 ? -20.230 -12.878 7.446 1.00 84.31 87 PRO A N 1
ATOM 644 C CA . PRO A 1 87 ? -19.937 -12.066 8.618 1.00 84.31 87 PRO A CA 1
ATOM 645 C C . PRO A 1 87 ? -20.746 -10.759 8.562 1.00 84.31 87 PRO A C 1
ATOM 647 O O . PRO A 1 87 ? -20.795 -10.106 7.523 1.00 84.31 87 PRO A O 1
ATOM 650 N N . GLY A 1 88 ? -21.391 -10.393 9.672 1.00 78.19 88 GLY A N 1
ATOM 651 C CA . GLY A 1 88 ? -22.124 -9.128 9.811 1.00 78.19 88 GLY A CA 1
ATOM 652 C C . GLY A 1 88 ? -23.646 -9.196 9.621 1.00 78.19 88 GLY A C 1
ATOM 653 O O . GLY A 1 88 ? -24.321 -8.213 9.919 1.00 78.19 88 GLY A O 1
ATOM 654 N N . VAL A 1 89 ? -24.230 -10.331 9.205 1.00 72.44 89 VAL A N 1
ATOM 655 C CA . VAL A 1 89 ? -25.701 -10.476 9.167 1.00 72.44 89 VAL A CA 1
ATOM 656 C C . VAL A 1 89 ? -26.257 -10.585 10.596 1.00 72.44 89 VAL A C 1
ATOM 658 O O . VAL A 1 89 ? -26.215 -11.643 11.215 1.00 72.44 89 VAL A O 1
ATOM 661 N N . GLY A 1 90 ? -26.725 -9.462 11.150 1.00 66.00 90 GLY A N 1
ATOM 662 C CA . GLY A 1 90 ? -27.305 -9.377 12.501 1.00 66.00 90 GLY A CA 1
ATOM 663 C C . GLY A 1 90 ? -26.643 -8.373 13.453 1.00 66.00 90 GLY A C 1
ATOM 664 O O . GLY A 1 90 ? -27.047 -8.288 14.609 1.00 66.00 90 GLY A O 1
ATOM 665 N N . GLN A 1 91 ? -25.645 -7.605 13.003 1.00 63.56 91 GLN A N 1
ATOM 666 C CA . GLN A 1 91 ? -25.143 -6.460 13.765 1.00 63.56 91 GLN A CA 1
ATOM 667 C C . GLN A 1 91 ? -25.957 -5.212 13.406 1.00 63.56 91 GLN A C 1
ATOM 669 O O . GLN A 1 91 ? -25.721 -4.573 12.385 1.00 63.56 91 GLN A O 1
ATOM 674 N N . ASN A 1 92 ? -26.928 -4.872 14.254 1.00 58.69 92 ASN A N 1
ATOM 675 C CA . ASN A 1 92 ? -27.564 -3.552 14.267 1.00 58.69 92 ASN A CA 1
ATOM 676 C C . ASN A 1 92 ? -26.566 -2.577 14.897 1.00 58.69 92 ASN A C 1
ATOM 678 O O . ASN A 1 92 ? -26.608 -2.303 16.096 1.00 58.69 92 ASN A O 1
ATOM 682 N N . ASP A 1 93 ? -25.593 -2.164 14.089 1.00 62.50 93 ASP A N 1
ATOM 683 C CA . ASP A 1 93 ? -24.641 -1.128 14.447 1.00 62.50 93 ASP A CA 1
ATOM 684 C C . ASP A 1 93 ? -25.278 0.235 14.129 1.00 62.50 93 ASP A C 1
ATOM 686 O O . ASP A 1 93 ? -25.490 0.533 12.949 1.00 62.50 93 ASP A O 1
ATOM 690 N N . PRO A 1 94 ? -25.616 1.062 15.137 1.00 58.81 94 PRO A N 1
ATOM 691 C CA . PRO A 1 94 ? -26.157 2.402 14.907 1.00 58.81 94 PRO A CA 1
ATOM 692 C C . PRO A 1 94 ? -25.172 3.317 14.160 1.00 58.81 94 PRO A C 1
ATOM 694 O O . PRO A 1 94 ? -25.568 4.373 13.682 1.00 58.81 94 PRO A O 1
ATOM 697 N N . MET A 1 95 ? -23.901 2.919 14.015 1.00 55.56 95 MET A N 1
ATOM 698 C CA . MET A 1 95 ? -22.921 3.655 13.215 1.00 55.56 95 MET A CA 1
ATOM 699 C C . MET A 1 95 ? -23.137 3.500 11.699 1.00 55.56 95 MET A C 1
ATOM 701 O O . MET A 1 95 ? -22.637 4.309 10.923 1.00 55.56 95 MET A O 1
ATOM 705 N N . ARG A 1 96 ? -23.902 2.493 11.250 1.00 56.78 96 ARG A N 1
ATOM 706 C CA . ARG A 1 96 ? -24.107 2.218 9.816 1.00 56.78 96 ARG A CA 1
ATOM 707 C C . ARG A 1 96 ? -25.051 3.206 9.125 1.00 56.78 96 ARG A C 1
ATOM 709 O O . ARG A 1 96 ? -25.036 3.275 7.904 1.00 56.78 96 ARG A O 1
ATOM 716 N N . GLU A 1 97 ? -25.845 3.959 9.886 1.00 53.88 97 GLU A N 1
ATOM 717 C CA . GLU A 1 97 ? -26.769 4.970 9.348 1.00 53.88 97 GLU A CA 1
ATOM 718 C C . GLU A 1 97 ? -26.069 6.298 9.002 1.00 53.88 97 GLU A C 1
ATOM 720 O O . GLU A 1 97 ? -26.632 7.111 8.278 1.00 53.88 97 GLU A O 1
ATOM 725 N N . LEU A 1 98 ? -24.836 6.530 9.480 1.00 54.59 98 LEU A N 1
ATOM 726 C CA . LEU A 1 98 ? -24.091 7.774 9.221 1.00 54.59 98 LEU A CA 1
ATOM 727 C C . LEU A 1 98 ? -23.229 7.730 7.947 1.00 54.59 98 LEU A C 1
ATOM 729 O O . LEU A 1 98 ? -22.828 8.784 7.463 1.00 54.59 98 LEU A O 1
ATOM 733 N N . ASP A 1 99 ? -22.969 6.535 7.408 1.00 52.34 99 ASP A N 1
ATOM 734 C CA . ASP A 1 99 ? -22.144 6.303 6.209 1.00 52.34 99 ASP A CA 1
ATOM 735 C C . ASP A 1 99 ? -22.976 5.916 4.968 1.00 52.34 99 ASP A C 1
ATOM 737 O O . ASP A 1 99 ? -22.410 5.587 3.923 1.00 52.34 99 ASP A O 1
ATOM 741 N N . GLU A 1 100 ? -24.313 5.982 5.033 1.00 52.72 100 GLU A N 1
ATOM 742 C CA . GLU A 1 100 ? -25.173 5.972 3.836 1.00 52.72 100 GLU A CA 1
ATOM 743 C C . GLU A 1 100 ? -25.078 7.329 3.106 1.00 52.72 100 GLU A C 1
ATOM 745 O O . GLU A 1 100 ? -26.063 8.016 2.851 1.00 52.72 100 GLU A O 1
ATOM 750 N N . ASP A 1 101 ? -23.855 7.731 2.752 1.00 53.47 101 ASP A N 1
ATOM 751 C CA . ASP A 1 101 ? -23.633 8.607 1.609 1.00 53.47 101 ASP A CA 1
ATOM 752 C C . ASP A 1 101 ? -24.054 7.754 0.403 1.00 53.47 101 ASP A C 1
ATOM 754 O O . ASP A 1 101 ? -23.350 6.821 0.007 1.00 53.47 101 ASP A O 1
ATOM 758 N N . ASP A 1 102 ? -25.274 7.995 -0.083 1.00 51.44 102 ASP A N 1
ATOM 759 C CA . ASP A 1 102 ? -25.875 7.416 -1.286 1.00 51.44 102 ASP A CA 1
ATOM 760 C C . ASP A 1 102 ? -25.009 7.762 -2.513 1.00 51.44 102 ASP A C 1
ATOM 762 O O . ASP A 1 102 ? -25.342 8.586 -3.365 1.00 51.44 102 ASP A O 1
ATOM 766 N N . ASP A 1 103 ? -23.830 7.144 -2.604 1.00 56.91 103 ASP A N 1
ATOM 767 C CA . ASP A 1 103 ? -23.067 7.003 -3.832 1.00 56.91 103 ASP A CA 1
ATOM 768 C C . ASP A 1 103 ? -23.868 6.047 -4.710 1.00 56.91 103 ASP A C 1
ATOM 770 O O . ASP A 1 103 ? -23.602 4.842 -4.766 1.00 56.91 103 ASP A O 1
ATOM 774 N N . GLY A 1 104 ? -24.903 6.603 -5.347 1.00 58.19 104 GLY A N 1
ATOM 775 C CA . GLY A 1 104 ? -25.830 5.887 -6.206 1.00 58.19 104 GLY A CA 1
ATOM 776 C C . GLY A 1 104 ? -25.074 4.873 -7.048 1.00 58.19 104 GLY A C 1
ATOM 777 O O . GLY A 1 104 ? -24.160 5.253 -7.782 1.00 58.19 104 GLY A O 1
ATOM 778 N N . ALA A 1 105 ? -25.428 3.596 -6.860 1.00 59.59 105 ALA A N 1
ATOM 779 C CA . ALA A 1 105 ? -24.695 2.418 -7.314 1.00 59.59 105 ALA A CA 1
ATOM 780 C C . ALA A 1 105 ? -23.930 2.681 -8.619 1.00 59.59 105 ALA A C 1
ATOM 782 O O . ALA A 1 105 ? -24.496 2.639 -9.717 1.00 59.59 105 ALA A O 1
ATOM 783 N N . LEU A 1 106 ? -22.640 3.012 -8.484 1.00 64.69 106 LEU A N 1
ATOM 784 C CA . LEU A 1 106 ? -21.789 3.286 -9.632 1.00 64.69 106 LEU A CA 1
ATOM 785 C C . LEU A 1 106 ? -21.807 2.052 -10.525 1.00 64.69 106 LEU A C 1
ATOM 787 O O . LEU A 1 106 ? -21.695 0.916 -10.052 1.00 64.69 106 LEU A O 1
ATOM 791 N N . SER A 1 107 ? -21.953 2.267 -11.831 1.00 82.88 107 SER A N 1
ATOM 792 C CA . SER A 1 107 ? -21.864 1.144 -12.757 1.00 82.88 107 SER A CA 1
ATOM 793 C C . SER A 1 107 ? -20.470 0.537 -12.622 1.00 82.88 107 SER A C 1
ATOM 795 O O . SER A 1 107 ? -19.484 1.268 -12.529 1.00 82.88 107 SER A O 1
ATOM 797 N N . THR A 1 108 ? -20.343 -0.793 -12.641 1.00 86.94 108 THR A N 1
ATOM 798 C CA . THR A 1 108 ? -19.028 -1.456 -12.573 1.00 86.94 108 THR A CA 1
ATOM 799 C C . THR A 1 108 ? -18.069 -0.905 -13.634 1.00 86.94 108 THR A C 1
ATOM 801 O O . THR A 1 108 ? -16.873 -0.791 -13.387 1.00 86.94 108 THR A O 1
ATOM 804 N N . LEU A 1 109 ? -18.594 -0.484 -14.791 1.00 88.50 109 LEU A N 1
ATOM 805 C CA . LEU A 1 109 ? -17.823 0.178 -15.842 1.00 88.50 109 LEU A CA 1
ATOM 806 C C . LEU A 1 109 ? -17.208 1.504 -15.372 1.00 88.50 109 LEU A C 1
ATOM 808 O O . LEU A 1 109 ? -16.050 1.769 -15.676 1.00 88.50 109 LEU A O 1
ATOM 812 N N . GLU A 1 110 ? -17.938 2.317 -14.612 1.00 88.00 110 GLU A N 1
ATOM 813 C CA . GLU A 1 110 ? -17.449 3.595 -14.077 1.00 88.00 110 GLU A CA 1
ATOM 814 C C . GLU A 1 110 ? -16.337 3.374 -13.061 1.00 88.00 110 GLU A C 1
ATOM 816 O O . GLU A 1 110 ? -15.307 4.032 -13.149 1.00 88.00 110 GLU A O 1
ATOM 821 N N . ALA A 1 111 ? -16.477 2.375 -12.186 1.00 88.38 111 ALA A N 1
ATOM 822 C CA . ALA A 1 111 ? -15.412 1.995 -11.262 1.00 88.38 111 ALA A CA 1
ATOM 823 C C . ALA A 1 111 ? -14.151 1.503 -12.002 1.00 88.38 111 ALA A C 1
ATOM 825 O O . ALA A 1 111 ? -13.033 1.867 -11.639 1.00 88.38 111 ALA A O 1
ATOM 826 N N . LEU A 1 112 ? -14.310 0.712 -13.073 1.00 91.75 112 LEU A N 1
ATOM 827 C CA . LEU A 1 112 ? -13.183 0.296 -13.917 1.00 91.75 112 LEU A CA 1
ATOM 828 C C . LEU A 1 112 ? -12.550 1.485 -14.649 1.00 91.75 112 LEU A C 1
ATOM 830 O O . LEU A 1 112 ? -11.328 1.572 -14.751 1.00 91.75 112 LEU A O 1
ATOM 834 N N . MET A 1 113 ? -13.363 2.414 -15.144 1.00 90.56 113 MET A N 1
ATOM 835 C CA . MET A 1 113 ? -12.879 3.631 -15.784 1.00 90.56 113 MET A CA 1
ATOM 836 C C . MET A 1 113 ? -12.116 4.512 -14.785 1.00 90.56 113 MET A C 1
ATOM 838 O O . MET A 1 113 ? -11.045 5.016 -15.119 1.00 90.56 113 MET A O 1
ATOM 842 N N . ASP A 1 114 ? -12.616 4.655 -13.559 1.00 91.31 114 ASP A N 1
ATOM 843 C CA . ASP A 1 114 ? -11.950 5.384 -12.480 1.00 91.31 114 ASP A CA 1
ATOM 844 C C . ASP A 1 114 ? -10.632 4.706 -12.076 1.00 91.31 114 ASP A C 1
ATOM 846 O O . ASP A 1 114 ? -9.638 5.394 -11.844 1.00 91.31 114 ASP A O 1
ATOM 850 N N . LEU A 1 115 ? -10.558 3.369 -12.081 1.00 92.12 115 LEU A N 1
ATOM 851 C CA . LEU A 1 115 ? -9.301 2.640 -11.879 1.00 92.12 115 LEU A CA 1
ATOM 852 C C . LEU A 1 115 ? -8.257 3.014 -12.942 1.00 92.12 115 LEU A C 1
ATOM 854 O O . LEU A 1 115 ? -7.115 3.324 -12.601 1.00 92.12 115 LEU A O 1
ATOM 858 N N . PHE A 1 116 ? -8.638 3.033 -14.224 1.00 92.00 116 PHE A N 1
ATOM 859 C CA . PHE A 1 116 ? -7.733 3.456 -15.297 1.00 92.00 116 PHE A CA 1
ATOM 860 C C . PHE A 1 116 ? -7.327 4.931 -15.172 1.00 92.00 116 PHE A C 1
ATOM 862 O O . PHE A 1 116 ? -6.157 5.253 -15.377 1.00 92.00 116 PHE A O 1
ATOM 869 N N . ARG A 1 117 ? -8.250 5.820 -14.783 1.00 90.00 117 ARG A N 1
ATOM 870 C CA . ARG A 1 117 ? -7.951 7.244 -14.537 1.00 90.00 117 ARG A CA 1
ATOM 871 C C . ARG A 1 117 ? -6.971 7.438 -13.376 1.00 90.00 117 ARG A C 1
ATOM 873 O O . ARG A 1 117 ? -6.113 8.310 -13.452 1.00 90.00 117 ARG A O 1
ATOM 880 N N . ASN A 1 118 ? -7.053 6.612 -12.334 1.00 92.12 118 ASN A N 1
ATOM 881 C CA . ASN A 1 118 ? -6.112 6.643 -11.212 1.00 92.12 118 ASN A CA 1
ATOM 882 C C . ASN A 1 118 ? -4.748 6.005 -11.544 1.00 92.12 118 ASN A C 1
ATOM 884 O O . ASN A 1 118 ? -3.750 6.346 -10.915 1.00 92.12 118 ASN A O 1
ATOM 888 N N . MET A 1 119 ? -4.674 5.113 -12.540 1.00 93.38 119 MET A N 1
ATOM 889 C CA . MET A 1 119 ? -3.413 4.501 -12.985 1.00 93.38 119 MET A CA 1
ATOM 890 C C . MET A 1 119 ? -2.473 5.509 -13.658 1.00 93.38 119 MET A C 1
ATOM 892 O O . MET A 1 119 ? -1.255 5.409 -13.512 1.00 93.38 119 MET A O 1
ATOM 896 N N . VAL A 1 120 ? -3.031 6.480 -14.388 1.00 92.00 120 VAL A N 1
ATOM 897 C CA . VAL A 1 120 ? -2.279 7.555 -15.049 1.00 92.00 120 VAL A CA 1
ATOM 898 C C . VAL A 1 120 ? -2.843 8.901 -14.586 1.00 92.00 120 VAL A C 1
ATOM 900 O O . VAL A 1 120 ? -3.728 9.456 -15.241 1.00 92.00 120 VAL A O 1
ATOM 903 N N . PRO A 1 121 ? -2.369 9.434 -13.445 1.00 89.25 121 PRO A N 1
ATOM 904 C CA . PRO A 1 121 ? -2.888 10.683 -12.916 1.00 89.25 121 PRO A CA 1
ATOM 905 C C . PRO A 1 121 ? -2.469 11.872 -13.783 1.00 89.25 121 PRO A C 1
ATOM 907 O O . PRO A 1 121 ? -1.354 11.931 -14.298 1.00 89.25 121 PRO A O 1
ATOM 910 N N . ILE A 1 122 ? -3.344 12.875 -13.864 1.00 89.38 122 ILE A N 1
ATOM 911 C CA . ILE A 1 122 ? -3.070 14.139 -14.568 1.00 89.38 122 ILE A CA 1
ATOM 912 C C . ILE A 1 122 ? -1.951 14.960 -13.908 1.00 89.38 122 ILE A C 1
ATOM 914 O O . ILE A 1 122 ? -1.300 15.755 -14.575 1.00 89.38 122 ILE A O 1
ATOM 918 N N . ASN A 1 123 ? -1.730 14.760 -12.603 1.00 93.75 123 ASN A N 1
ATOM 919 C CA . ASN A 1 123 ? -0.761 15.484 -11.785 1.00 93.75 123 ASN A CA 1
ATOM 920 C C . ASN A 1 123 ? -0.101 14.532 -10.780 1.00 93.75 123 ASN A C 1
ATOM 922 O O . ASN A 1 123 ? -0.783 13.947 -9.939 1.00 93.75 123 ASN A O 1
ATOM 926 N N . LEU A 1 124 ? 1.232 14.436 -10.805 1.00 88.69 124 LEU A N 1
ATOM 927 C CA . LEU A 1 124 ? 1.984 13.539 -9.918 1.00 88.69 124 LEU A CA 1
ATOM 928 C C . LEU A 1 124 ? 1.851 13.922 -8.434 1.00 88.69 124 LEU A C 1
ATOM 930 O O . LEU A 1 124 ? 1.623 13.059 -7.596 1.00 88.69 124 LEU A O 1
ATOM 934 N N . VAL A 1 125 ? 1.960 15.216 -8.115 1.00 90.81 125 VAL A N 1
ATOM 935 C CA . VAL A 1 125 ? 1.886 15.724 -6.730 1.00 90.81 125 VAL A CA 1
ATOM 936 C C . VAL A 1 125 ? 0.470 15.618 -6.166 1.00 90.81 125 VAL A C 1
ATOM 938 O O . VAL A 1 125 ? 0.281 15.382 -4.981 1.00 90.81 125 VAL A O 1
ATOM 941 N N . GLN A 1 126 ? -0.548 15.781 -7.008 1.00 90.00 126 GLN A N 1
ATOM 942 C CA . GLN A 1 126 ? -1.933 15.675 -6.561 1.00 90.00 126 GLN A CA 1
ATOM 943 C C . GLN A 1 126 ? -2.301 14.220 -6.239 1.00 90.00 126 GLN A C 1
ATOM 945 O O . GLN A 1 126 ? -2.969 13.961 -5.241 1.00 90.00 126 GLN A O 1
ATOM 950 N N . ALA A 1 127 ? -1.813 13.274 -7.046 1.00 90.06 127 ALA A N 1
ATOM 951 C CA . ALA A 1 127 ? -2.087 11.848 -6.892 1.00 90.06 127 ALA A CA 1
ATOM 952 C C . ALA A 1 127 ? -1.558 11.245 -5.583 1.00 90.06 127 ALA A C 1
ATOM 954 O O . ALA A 1 127 ? -2.024 10.188 -5.167 1.00 90.06 127 ALA A O 1
ATOM 955 N N . THR A 1 128 ? -0.597 11.895 -4.915 1.00 90.19 128 THR A N 1
ATOM 956 C CA . THR A 1 128 ? -0.093 11.416 -3.620 1.00 90.19 128 THR A CA 1
ATOM 957 C C . THR A 1 128 ? -1.055 11.686 -2.466 1.00 90.19 128 THR A C 1
ATOM 959 O O . THR A 1 128 ? -0.911 11.061 -1.420 1.00 90.19 128 THR A O 1
ATOM 962 N N . PHE A 1 129 ? -2.021 12.597 -2.632 1.00 89.94 129 PHE A N 1
ATOM 963 C CA . PHE A 1 129 ? -2.955 12.992 -1.568 1.00 89.94 129 PHE A CA 1
ATOM 964 C C . PHE A 1 129 ? -4.433 12.874 -1.962 1.00 89.94 129 PHE A C 1
ATOM 966 O O . PHE A 1 129 ? -5.285 12.848 -1.080 1.00 89.94 129 PHE A O 1
ATOM 973 N N . LEU A 1 130 ? -4.750 12.813 -3.260 1.00 90.44 130 LEU A N 1
ATOM 974 C CA . LEU A 1 130 ? -6.117 12.798 -3.781 1.00 90.44 130 LEU A CA 1
ATOM 975 C C . LEU A 1 130 ? -6.314 11.666 -4.795 1.00 90.44 130 LEU A C 1
ATOM 977 O O . LEU A 1 130 ? -5.419 11.364 -5.584 1.00 90.44 130 LEU A O 1
ATOM 981 N N . GLN A 1 131 ? -7.515 11.087 -4.804 1.00 88.31 131 GLN A N 1
ATOM 982 C CA . GLN A 1 131 ? -7.936 10.048 -5.746 1.00 88.31 131 GLN A CA 1
ATOM 983 C C . GLN A 1 131 ? -9.105 10.540 -6.603 1.00 88.31 131 GLN A C 1
ATOM 985 O O . GLN A 1 131 ? -9.956 11.297 -6.135 1.00 88.31 131 GLN A O 1
ATOM 990 N N . TYR A 1 132 ? -9.147 10.110 -7.864 1.00 85.75 132 TYR A N 1
ATOM 991 C CA . TYR A 1 132 ? -10.245 10.421 -8.773 1.00 85.75 132 TYR A CA 1
ATOM 992 C C . TYR A 1 132 ? -11.435 9.495 -8.501 1.00 85.75 132 TYR A C 1
ATOM 994 O O . TYR A 1 132 ? -11.267 8.274 -8.494 1.00 85.75 132 TYR A O 1
ATOM 1002 N N . LYS A 1 133 ? -12.624 10.079 -8.315 1.00 85.75 133 LYS A N 1
ATOM 1003 C CA . LYS A 1 133 ? -13.890 9.366 -8.115 1.00 85.75 133 LYS A CA 1
ATOM 1004 C C . LYS A 1 133 ? -15.003 10.074 -8.883 1.00 85.75 133 LYS A C 1
ATOM 1006 O O . LYS A 1 133 ? -15.218 11.271 -8.692 1.00 85.75 133 LYS A O 1
ATOM 1011 N N . THR A 1 134 ? -15.697 9.347 -9.750 1.00 84.62 134 THR A N 1
ATOM 1012 C CA . THR A 1 134 ? -16.828 9.879 -10.513 1.00 84.62 134 THR A CA 1
ATOM 1013 C C . THR A 1 134 ? -18.095 9.845 -9.656 1.00 84.62 134 THR A C 1
ATOM 1015 O O . THR A 1 134 ? -18.486 8.786 -9.175 1.00 84.62 134 THR A O 1
ATOM 1018 N N . ARG A 1 135 ? -18.768 10.992 -9.490 1.00 81.06 135 ARG A N 1
ATOM 1019 C CA . ARG A 1 135 ? -20.099 11.093 -8.864 1.00 81.06 135 ARG A CA 1
ATOM 1020 C C . ARG A 1 135 ? -21.118 11.553 -9.903 1.00 81.06 135 ARG A C 1
ATOM 1022 O O . ARG A 1 135 ? -20.885 12.534 -10.610 1.00 81.06 135 ARG A O 1
ATOM 1029 N N . LYS A 1 136 ? -22.252 10.855 -9.997 1.00 75.44 136 LYS A N 1
ATOM 1030 C CA . LYS A 1 136 ? -23.381 11.269 -10.840 1.00 75.44 136 LYS A CA 1
ATOM 1031 C C . LYS A 1 136 ? -24.240 12.264 -10.079 1.00 75.44 136 LYS A C 1
ATOM 1033 O O . LYS A 1 136 ? -24.766 11.938 -9.025 1.00 75.44 136 LYS A O 1
ATOM 1038 N N . VAL A 1 137 ? -24.413 13.453 -10.642 1.00 78.81 137 VAL A N 1
ATOM 1039 C CA . VAL A 1 137 ? -25.405 14.419 -10.166 1.00 78.81 137 VAL A CA 1
ATOM 1040 C C . VAL A 1 137 ? -26.585 14.349 -11.125 1.00 78.81 137 VAL A C 1
ATOM 1042 O O . VAL A 1 137 ? -26.425 14.577 -12.326 1.00 78.81 137 VAL A O 1
ATOM 1045 N N . ARG A 1 138 ? -27.765 13.972 -10.623 1.00 72.81 138 ARG A N 1
ATOM 1046 C CA . ARG A 1 138 ? -28.996 14.053 -11.408 1.00 72.81 138 ARG A CA 1
ATOM 1047 C C . ARG A 1 138 ? -29.428 15.514 -11.415 1.00 72.81 138 ARG A C 1
ATOM 1049 O O . ARG A 1 138 ? -29.891 16.025 -10.406 1.00 72.81 138 ARG A O 1
ATOM 1056 N N . PHE A 1 139 ? -29.255 16.185 -12.544 1.00 71.81 139 PHE A N 1
ATOM 1057 C CA . PHE A 1 139 ? -29.879 17.484 -12.751 1.00 71.81 139 PHE A CA 1
ATOM 1058 C C . PHE A 1 139 ? -31.360 17.237 -13.061 1.00 71.81 139 PHE A C 1
ATOM 1060 O O . PHE A 1 139 ? -31.687 16.702 -14.123 1.00 71.81 139 PHE A O 1
ATOM 1067 N N . GLU A 1 140 ? -32.247 17.551 -12.114 1.00 68.81 140 GLU A N 1
ATOM 1068 C CA . GLU A 1 140 ? -33.664 17.752 -12.417 1.00 68.81 140 GLU A CA 1
ATOM 1069 C C . GLU A 1 140 ? -33.768 19.040 -13.229 1.00 68.81 140 GLU A C 1
ATOM 1071 O O . GLU A 1 140 ? -33.580 20.147 -12.725 1.00 68.81 140 GLU A O 1
ATOM 1076 N N . VAL A 1 141 ? -33.981 18.881 -14.532 1.00 68.69 141 VAL A N 1
ATOM 1077 C CA . VAL A 1 141 ? -34.411 19.983 -15.383 1.00 68.69 141 VAL A CA 1
ATOM 1078 C C . VAL A 1 141 ? -35.849 20.255 -14.971 1.00 68.69 141 VAL A C 1
ATOM 1080 O O . VAL A 1 141 ? -36.722 19.445 -15.267 1.00 68.69 141 VAL A O 1
ATOM 1083 N N . ALA A 1 142 ? -36.075 21.341 -14.230 1.00 59.59 142 ALA A N 1
ATOM 1084 C CA . ALA A 1 142 ? -37.416 21.854 -14.012 1.00 59.59 142 ALA A CA 1
ATOM 1085 C C . ALA A 1 142 ? -38.027 22.109 -15.395 1.00 59.59 142 ALA A C 1
ATOM 1087 O O . ALA A 1 142 ? -37.546 22.966 -16.140 1.00 59.59 142 ALA A O 1
ATOM 1088 N N . GLU A 1 143 ? -39.028 21.313 -15.763 1.00 57.97 143 GLU A N 1
ATOM 1089 C CA . GLU A 1 143 ? -39.940 21.673 -16.836 1.00 57.97 143 GLU A CA 1
ATOM 1090 C C . GLU A 1 143 ? -40.613 22.969 -16.376 1.00 57.97 143 GLU A C 1
ATOM 1092 O O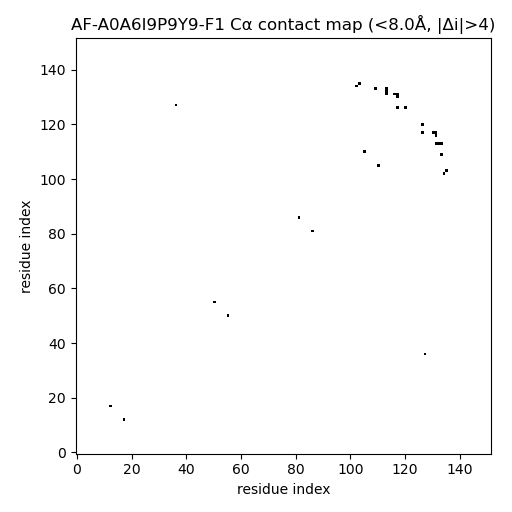 . GLU A 1 143 ? -41.420 22.981 -15.449 1.00 57.97 143 GLU A O 1
ATOM 1097 N N . THR A 1 144 ? -40.169 24.097 -16.932 1.00 54.75 144 THR A N 1
ATOM 1098 C CA . THR A 1 144 ? -40.903 25.352 -16.829 1.00 54.75 144 THR A CA 1
ATOM 1099 C C . THR A 1 144 ? -42.199 25.125 -17.587 1.00 54.75 144 THR A C 1
ATOM 1101 O O . THR A 1 144 ? -42.207 25.208 -18.815 1.00 54.75 144 THR A O 1
ATOM 1104 N N . ASP A 1 145 ? -43.263 24.792 -16.860 1.00 49.16 145 ASP A N 1
ATOM 1105 C CA . ASP A 1 145 ? -44.623 24.884 -17.366 1.00 49.16 145 ASP A CA 1
ATOM 1106 C C . ASP A 1 145 ? -44.814 26.307 -17.908 1.00 49.16 145 ASP A C 1
ATOM 1108 O O . ASP A 1 145 ? -44.820 27.298 -17.170 1.00 49.16 145 ASP A O 1
ATOM 1112 N N . GLU A 1 146 ? -44.896 26.411 -19.233 1.00 54.91 146 GLU A N 1
ATOM 1113 C CA . GLU A 1 146 ? -45.337 27.599 -19.951 1.00 54.91 146 GLU A CA 1
ATOM 1114 C C . GLU A 1 146 ? -46.827 27.835 -19.662 1.00 54.91 146 GLU A C 1
ATOM 1116 O O . GLU A 1 146 ? -47.671 27.624 -20.521 1.00 54.91 146 GLU A O 1
ATOM 1121 N N . GLU A 1 147 ? -47.181 28.305 -18.467 1.00 51.53 147 GLU A N 1
ATOM 1122 C CA . GLU A 1 147 ? -48.494 28.908 -18.225 1.00 51.53 147 GLU A CA 1
ATOM 1123 C C . GLU A 1 147 ? -48.364 30.149 -17.342 1.00 51.53 147 GLU A C 1
ATOM 1125 O O . GLU A 1 147 ? -48.445 30.119 -16.118 1.00 51.53 147 GLU A O 1
ATOM 1130 N N . THR A 1 148 ? -48.172 31.299 -17.985 1.00 40.47 148 THR A N 1
ATOM 1131 C CA . THR A 1 148 ? -48.786 32.557 -17.534 1.00 40.47 148 THR A CA 1
ATOM 1132 C C . THR A 1 148 ? -48.859 33.530 -18.707 1.00 40.47 148 THR A C 1
ATOM 1134 O O . THR A 1 148 ? -48.100 34.489 -18.832 1.00 40.47 148 THR A O 1
ATOM 1137 N N . GLY A 1 149 ? -49.805 33.252 -19.600 1.00 35.56 149 GLY A N 1
ATOM 1138 C CA . GLY A 1 149 ? -50.343 34.216 -20.546 1.00 35.56 149 GLY A CA 1
ATOM 1139 C C . GLY A 1 149 ? -51.829 34.416 -20.269 1.00 35.56 149 GLY A C 1
ATOM 1140 O O . GLY A 1 149 ? -52.597 33.493 -20.496 1.00 35.56 149 GLY A O 1
ATOM 1141 N N . GLN A 1 150 ? -52.181 35.641 -19.855 1.00 34.66 150 GLN A N 1
ATOM 1142 C CA . GLN A 1 150 ? -53.504 36.282 -19.986 1.00 34.66 150 GLN A CA 1
ATOM 1143 C C . GLN A 1 150 ? -54.602 35.762 -19.039 1.00 34.66 150 GLN A C 1
ATOM 1145 O O . GLN A 1 150 ? -54.942 34.592 -19.052 1.00 34.66 150 GLN A O 1
ATOM 1150 N N . GLU A 1 151 ? -55.136 36.520 -18.078 1.00 35.62 151 GLU A N 1
ATOM 1151 C CA . GLU A 1 151 ? -55.757 37.863 -18.02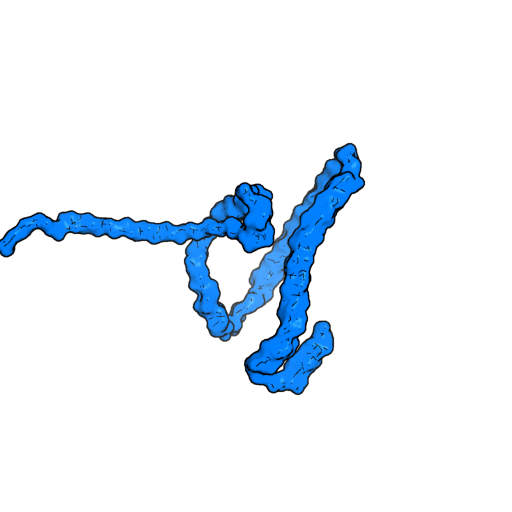1 1.00 35.62 151 GLU A CA 1
ATOM 1152 C C . GLU A 1 151 ? -57.230 37.677 -17.605 1.00 35.62 151 GLU A C 1
ATOM 1154 O O . GLU A 1 151 ? -57.941 36.850 -18.170 1.00 35.62 151 GLU A O 1
ATOM 1159 N N . THR A 1 152 ? -57.653 38.525 -16.658 1.00 36.03 152 THR A N 1
ATOM 1160 C CA . THR A 1 152 ? -59.008 38.769 -16.107 1.00 36.03 152 THR A CA 1
ATOM 1161 C C . THR A 1 152 ? -59.610 37.775 -15.118 1.00 36.03 152 THR A C 1
ATOM 1163 O O . THR A 1 152 ? -59.796 36.591 -15.455 1.00 36.03 152 THR A O 1
#

Sequence (152 aa):
IVLGVVLKTFVPMSNLTIDYLGFPGEVFMRVLQMVTIPLMVTSVITGVCSMSAGSSRKISIRAAVYFISTTLVAVTIGLILVLLVKPGVGQNDPMRELDEDDDGALSTLEALMDLFRNMVPINLVQATFLQYKTRKVRFEVAETDEETGQET

Solvent-accessible surface area (backbone atoms only — not comparable to full-atom values): 9687 Å² total; per-residue (Å²): 107,70,68,57,55,52,52,60,74,76,49,93,72,56,74,71,59,49,53,65,68,42,43,66,57,52,54,49,51,54,52,52,58,65,51,45,61,62,49,53,55,54,49,52,52,53,58,59,70,72,50,57,80,86,61,42,58,61,53,50,50,53,50,50,54,51,49,54,53,52,50,53,54,50,49,52,53,50,51,53,51,47,71,71,69,45,81,70,82,83,66,88,53,81,70,61,74,77,67,67,70,81,70,68,83,69,51,71,66,54,56,53,50,33,50,55,49,57,73,61,56,98,40,76,79,54,54,78,81,50,81,71,77,92,77,89,77,84,77,80,75,77,78,75,76,91,75,89,77,87,85,137

Foldseek 3Di:
DVVVVVVVVPDDDDPVVCCVVCVVVVVVVVVCLVPVLVCVVVVVVVVVVVDDPPCVVVVVVVVVVVVVVVVVVVVVVVVVVCVVVVPPVPDPDVVVVVPPPCQPPDDVVQVVVQVVCLVDDPDPVCSSPDGDDDGDDDDPPPPPPPDDDDDD

InterPro domains:
  IPR001991 Sodium:dicarboxylate symporter [PF00375] (1-128)
  IPR036458 Sodium:dicarboxylate symporter superfamily [G3DSA:1.10.3860.10] (1-152)
  IPR036458 Sodium:dicarboxylate symporter superfamily [SSF118215] (2-128)
  IPR050746 Dicarboxylate/Amino Acid:Cation Symporter [PTHR11958] (1-145)

Mean predicted aligned error: 11.7 Å

Secondary structure (DSSP, 8-state):
-HHHHHHHHH----HHHHHHHHHHHHHHHHHHHHHHHHHHHHHHHHHHHTS-HHHHHHHHHHHHHHHHHHHHHHHHHHHHHHHHH-TTTT---GGGGS---------HHHHHHHHHHHHS-S-HHHHTT-----------------------

Organism: NCBI:txid8208

pLDDT: mean 81.43, std 15.86, range [34.66, 97.5]